Protein AF-A0A3M4SSX6-F1 (afdb_monomer)

Sequence (163 aa):
MTQTLSSLAITPTPLKPADTWPAASAALKRLDELRTLLAIELKAQPGPGEALLTALGGADVSERELEIFSLLQQTDDYWTDPGKNAESRRDRLVPALQRALRDEASVRIHERDLESGYLSACRTRPIKARRSLTPRCMCNCTMTNTLKWQARWRYPRNRDARC

Mean predicted aligned error: 15.29 Å

Solvent-accessible surface area (backbone atoms only — not comparable to full-atom values): 10250 Å² total; per-residue (Å²): 137,86,83,78,81,78,79,79,79,77,73,77,73,68,97,62,60,72,88,39,45,69,60,22,54,54,23,51,51,54,46,51,54,48,52,54,51,51,54,53,54,63,71,68,50,80,69,88,48,71,69,37,59,50,27,69,76,48,89,50,61,66,60,30,52,50,37,51,50,51,51,53,50,49,45,51,47,62,39,58,44,28,74,95,77,77,48,19,52,47,68,57,45,54,59,51,55,53,47,40,58,43,28,51,50,42,36,32,34,52,71,66,75,39,65,76,74,54,62,69,75,54,59,80,72,81,80,71,81,84,74,82,83,78,98,82,83,90,79,90,89,80,66,80,68,55,55,66,55,52,64,62,70,78,53,79,80,77,88,78,77,90,131

Secondary structure (DSSP, 8-state):
----------PPPPSS-GGGHHHHHHHHHHHHHHHHHHHHHHHTSPPPPHHHHHHHHSS-HHHHHHHHHHHHHHHHHHHH--GGGTS-HHHHHHHHHHHHHHHHHHHHHHTTSS-GGGGGTT------------SS---SSSSHHHHHHHHHHS---------

Radius of gyration: 25.05 Å; Cα contacts (8 Å, |Δi|>4): 76; chains: 1; bounding box: 48×56×87 Å

Nearest PDB structures (foldseek):
  8qhz-assembly1_D  TM=3.636E-01  e=8.258E+00  Synechocystis sp. PCC 6803
  8qbs-assembly1_A  TM=3.329E-01  e=8.743E+00  Nostoc punctiforme

Structure (mmCIF, N/CA/C/O backbone):
data_AF-A0A3M4SSX6-F1
#
_entry.id   AF-A0A3M4SSX6-F1
#
loop_
_atom_site.group_PDB
_atom_site.id
_atom_site.type_symbol
_atom_site.label_atom_id
_atom_site.label_alt_id
_atom_site.label_comp_id
_atom_site.label_asym_id
_atom_site.label_entity_id
_atom_site.label_seq_id
_atom_site.pdbx_PDB_ins_code
_atom_site.Cartn_x
_atom_site.Cartn_y
_atom_site.Cartn_z
_atom_site.occupancy
_atom_site.B_iso_or_equiv
_atom_site.auth_seq_id
_atom_site.auth_comp_id
_atom_site.auth_asym_id
_atom_site.auth_atom_id
_atom_site.pdbx_PDB_model_num
ATOM 1 N N . MET A 1 1 ? 22.065 -29.741 -61.151 1.00 35.03 1 MET A N 1
ATOM 2 C CA . MET A 1 1 ? 21.851 -28.443 -60.477 1.00 35.03 1 MET A CA 1
ATOM 3 C C . MET A 1 1 ? 21.842 -28.699 -58.980 1.00 35.03 1 MET A C 1
ATOM 5 O O . MET A 1 1 ? 20.902 -29.301 -58.482 1.00 35.03 1 MET A O 1
ATOM 9 N N . THR A 1 2 ? 22.930 -28.369 -58.294 1.00 34.12 2 THR A N 1
ATOM 10 C CA . THR A 1 2 ? 23.140 -28.632 -56.863 1.00 34.12 2 THR A CA 1
ATOM 11 C C . THR A 1 2 ? 22.666 -27.417 -56.068 1.00 34.12 2 THR A C 1
ATOM 13 O O . THR A 1 2 ? 23.244 -26.342 -56.197 1.00 34.12 2 THR A O 1
ATOM 16 N N . GLN A 1 3 ? 21.588 -27.560 -55.292 1.00 40.88 3 GLN A N 1
ATOM 17 C CA . GLN A 1 3 ? 21.148 -26.525 -54.354 1.00 40.88 3 GLN A CA 1
ATOM 18 C C . GLN A 1 3 ? 21.918 -26.683 -53.044 1.00 40.88 3 GLN A C 1
ATOM 20 O O . GLN A 1 3 ? 21.715 -27.640 -52.298 1.00 40.88 3 GLN A O 1
ATOM 25 N N . THR A 1 4 ? 22.812 -25.739 -52.778 1.00 40.41 4 THR A N 1
ATOM 26 C CA . THR A 1 4 ? 23.502 -25.604 -51.497 1.00 40.41 4 THR A CA 1
ATOM 27 C C . THR A 1 4 ? 22.561 -24.877 -50.540 1.00 40.41 4 THR A C 1
ATOM 29 O O . THR A 1 4 ? 22.339 -23.676 -50.673 1.00 40.41 4 THR A O 1
ATOM 32 N N . LEU A 1 5 ? 21.963 -25.604 -49.596 1.00 47.53 5 LEU A N 1
ATOM 33 C CA . LEU A 1 5 ? 21.204 -24.997 -48.505 1.00 47.53 5 LEU A CA 1
ATOM 34 C C . LEU A 1 5 ? 22.203 -24.352 -47.539 1.00 47.53 5 LEU A C 1
ATOM 36 O O . LEU A 1 5 ? 22.880 -25.049 -46.784 1.00 47.53 5 LEU A O 1
ATOM 40 N N . SER A 1 6 ? 22.323 -23.024 -47.594 1.00 47.94 6 SER A N 1
ATOM 41 C CA . SER A 1 6 ? 23.082 -22.250 -46.611 1.00 47.94 6 SER A CA 1
ATOM 42 C C . SER A 1 6 ? 22.542 -22.542 -45.213 1.00 47.94 6 SER A C 1
ATOM 44 O O . SER A 1 6 ? 21.372 -22.292 -44.919 1.00 47.94 6 SER A O 1
ATOM 46 N N . SER A 1 7 ? 23.401 -23.086 -44.355 1.00 50.81 7 SER A N 1
ATOM 47 C CA . SER A 1 7 ? 23.117 -23.296 -42.944 1.00 50.81 7 SER A CA 1
ATOM 48 C C . SER A 1 7 ? 22.829 -21.948 -42.281 1.00 50.81 7 SER A C 1
ATOM 50 O O . SER A 1 7 ? 23.690 -21.075 -42.187 1.00 50.81 7 SER A O 1
ATOM 52 N N . LEU A 1 8 ? 21.590 -21.762 -41.825 1.00 51.75 8 LEU A N 1
ATOM 53 C CA . LEU A 1 8 ? 21.228 -20.669 -40.929 1.00 51.75 8 LEU A CA 1
ATOM 54 C C . LEU A 1 8 ? 22.037 -20.834 -39.640 1.00 51.75 8 LEU A C 1
ATOM 56 O O . LEU A 1 8 ? 21.746 -21.701 -38.818 1.00 51.75 8 LEU A O 1
ATOM 60 N N . ALA A 1 9 ? 23.078 -20.019 -39.482 1.00 55.25 9 ALA A N 1
ATOM 61 C CA . ALA A 1 9 ? 23.797 -19.886 -38.228 1.00 55.25 9 ALA A CA 1
ATOM 62 C C . ALA A 1 9 ? 22.819 -19.343 -37.178 1.00 55.25 9 ALA A C 1
ATOM 64 O O . ALA A 1 9 ? 22.462 -18.165 -37.182 1.00 55.25 9 ALA A O 1
ATOM 65 N N . ILE A 1 10 ? 22.336 -20.225 -36.304 1.00 55.00 10 ILE A N 1
ATOM 66 C CA . ILE A 1 10 ? 21.503 -19.849 -35.166 1.00 55.00 10 ILE A CA 1
ATOM 67 C C . ILE A 1 10 ? 22.443 -19.194 -34.155 1.00 55.00 10 ILE A C 1
ATOM 69 O O . ILE A 1 10 ? 23.091 -19.878 -33.366 1.00 55.00 10 ILE A O 1
ATOM 73 N N . THR A 1 11 ? 22.580 -17.870 -34.205 1.00 52.91 11 THR A N 1
ATOM 74 C CA . THR A 1 11 ? 23.324 -17.136 -33.179 1.00 52.91 11 THR A CA 1
ATOM 75 C C . THR A 1 11 ? 22.611 -17.366 -31.843 1.00 52.91 11 THR A C 1
ATOM 77 O O . THR A 1 11 ? 21.434 -17.002 -31.732 1.00 52.91 11 THR A O 1
ATOM 80 N N . PRO A 1 12 ? 23.251 -17.986 -30.831 1.00 60.59 12 PRO A N 1
ATOM 81 C CA . PRO A 1 12 ? 22.600 -18.230 -29.554 1.00 60.59 12 PRO A CA 1
ATOM 82 C C . PRO A 1 12 ? 22.208 -16.882 -28.962 1.00 60.59 12 PRO A C 1
ATOM 84 O O . PRO A 1 12 ? 23.049 -16.009 -28.742 1.00 60.59 12 PRO A O 1
ATOM 87 N N . THR A 1 13 ? 20.908 -16.685 -28.751 1.00 60.28 13 THR A N 1
ATOM 88 C CA . THR A 1 13 ? 20.396 -15.458 -28.151 1.00 60.28 13 THR A CA 1
ATOM 89 C C . THR A 1 13 ? 21.067 -15.296 -26.784 1.00 60.28 13 THR A C 1
ATOM 91 O O . THR A 1 13 ? 20.977 -16.225 -25.977 1.00 60.28 13 THR A O 1
ATOM 94 N N . PRO A 1 14 ? 21.731 -14.162 -26.489 1.00 55.75 14 PRO A N 1
ATOM 95 C CA . PRO A 1 14 ? 22.435 -13.982 -25.225 1.00 55.75 14 PRO A CA 1
ATOM 96 C C . PRO A 1 14 ? 21.511 -14.301 -24.050 1.00 55.75 14 PRO A C 1
ATOM 98 O O . PRO A 1 14 ? 20.370 -13.835 -24.021 1.00 55.75 14 PRO A O 1
ATOM 101 N N . LEU A 1 15 ? 21.984 -15.094 -23.085 1.00 57.72 15 LEU A N 1
ATOM 102 C CA . LEU A 1 15 ? 21.202 -15.513 -21.910 1.00 57.72 15 LEU A CA 1
ATOM 103 C C . LEU A 1 15 ? 20.704 -14.326 -21.067 1.00 57.72 15 LEU A C 1
ATOM 105 O O . LEU A 1 15 ? 19.707 -14.449 -20.362 1.00 57.72 15 LEU A O 1
ATOM 109 N N . LYS A 1 16 ? 21.358 -13.163 -21.178 1.00 56.81 16 LYS A N 1
ATOM 110 C CA . LYS A 1 16 ? 20.955 -11.905 -20.547 1.00 56.81 16 LYS A CA 1
ATOM 111 C C . LYS A 1 16 ? 20.920 -10.790 -21.597 1.00 56.81 16 LYS A C 1
ATOM 113 O O . LYS A 1 16 ? 21.958 -10.521 -22.201 1.00 56.81 16 LYS A O 1
ATOM 118 N N . PRO A 1 17 ? 19.779 -10.119 -21.826 1.00 62.62 17 PRO A N 1
ATOM 119 C CA . PRO A 1 17 ? 19.762 -8.900 -22.625 1.00 62.62 17 PRO A CA 1
ATOM 120 C C . PRO A 1 17 ? 20.482 -7.789 -21.846 1.00 62.62 17 PRO A C 1
ATOM 122 O O 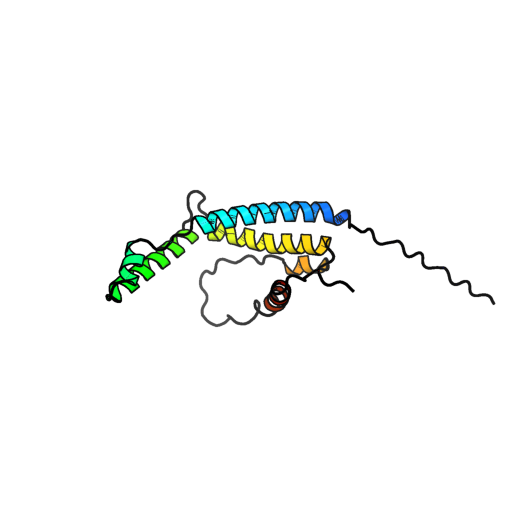. PRO A 1 17 ? 19.914 -7.208 -20.919 1.00 62.62 17 PRO A O 1
ATOM 125 N N . ALA A 1 18 ? 21.744 -7.521 -22.199 1.00 69.81 18 ALA A N 1
ATOM 126 C CA . ALA A 1 18 ? 22.561 -6.473 -21.578 1.00 69.81 18 ALA A CA 1
ATOM 127 C C . ALA A 1 18 ? 21.870 -5.098 -21.647 1.00 69.81 18 ALA A C 1
ATOM 129 O O . ALA A 1 18 ? 21.929 -4.322 -20.696 1.00 69.81 18 ALA A O 1
ATOM 130 N N . ASP A 1 19 ? 21.114 -4.861 -22.719 1.00 79.44 19 ASP A N 1
ATOM 131 C CA . ASP A 1 19 ? 20.484 -3.574 -23.022 1.00 79.44 19 ASP A CA 1
ATOM 132 C C . ASP A 1 19 ? 19.334 -3.207 -22.069 1.00 79.44 19 ASP A C 1
ATOM 134 O O . ASP A 1 19 ? 19.031 -2.034 -21.874 1.00 79.44 19 ASP A O 1
ATOM 138 N N . THR A 1 20 ? 18.691 -4.196 -21.436 1.00 86.12 20 THR A N 1
ATOM 139 C CA . THR A 1 20 ? 17.563 -3.963 -20.506 1.00 86.12 20 THR A CA 1
ATOM 140 C C . THR A 1 20 ? 17.974 -4.046 -19.034 1.00 86.12 20 THR A C 1
ATOM 142 O O . THR A 1 20 ? 17.201 -3.666 -18.153 1.00 86.12 20 THR A O 1
ATOM 145 N N . TRP A 1 21 ? 19.203 -4.494 -18.750 1.00 87.69 21 TRP A N 1
ATOM 146 C CA . TRP A 1 21 ? 19.711 -4.683 -17.390 1.00 87.69 21 TRP A CA 1
ATOM 147 C C . TRP A 1 21 ? 19.762 -3.391 -16.548 1.00 87.69 21 TRP A C 1
ATOM 149 O O . TRP A 1 21 ? 19.306 -3.425 -15.400 1.00 87.69 21 TRP A O 1
ATOM 159 N N . PRO A 1 22 ? 20.241 -2.235 -17.058 1.00 91.12 22 PRO A N 1
ATOM 160 C CA . PRO A 1 22 ? 20.255 -0.998 -16.271 1.00 91.12 22 PRO A CA 1
ATOM 161 C C . PRO A 1 22 ? 18.851 -0.536 -15.856 1.00 91.12 22 PRO A C 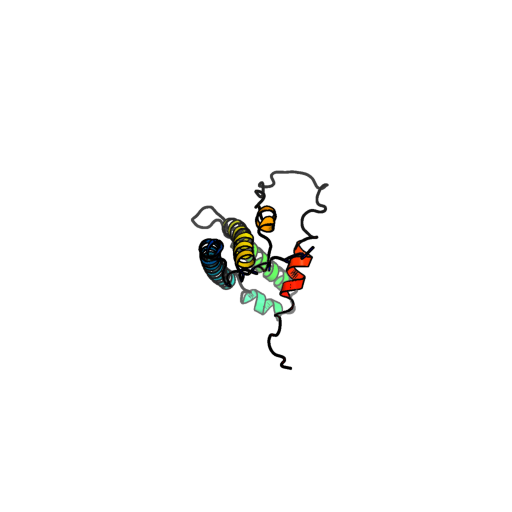1
ATOM 163 O O . PRO A 1 22 ? 18.636 -0.122 -14.718 1.00 91.12 22 PRO A O 1
ATOM 166 N N . ALA A 1 23 ? 17.870 -0.656 -16.754 1.00 89.19 23 ALA A N 1
ATOM 167 C CA . ALA A 1 23 ? 16.489 -0.280 -16.466 1.00 89.19 23 ALA A CA 1
ATOM 168 C C . ALA A 1 23 ? 15.843 -1.224 -15.439 1.00 89.19 23 ALA A C 1
ATOM 170 O O . ALA A 1 23 ? 15.199 -0.758 -14.497 1.00 89.19 23 ALA A O 1
ATOM 171 N N . ALA A 1 24 ? 16.054 -2.535 -15.584 1.00 92.25 24 ALA A N 1
ATOM 172 C CA . ALA A 1 24 ? 15.512 -3.544 -14.678 1.00 92.25 24 ALA A CA 1
ATOM 173 C C . ALA A 1 24 ? 16.135 -3.481 -13.276 1.00 92.25 24 ALA A C 1
ATOM 175 O O . ALA A 1 24 ? 15.416 -3.538 -12.283 1.00 92.25 24 ALA A O 1
ATOM 176 N N . SER A 1 25 ? 17.453 -3.293 -13.171 1.00 93.38 25 SER A N 1
ATOM 177 C CA . SER A 1 25 ? 18.126 -3.135 -11.873 1.00 93.38 25 SER A CA 1
ATOM 178 C C . SER A 1 25 ? 17.655 -1.880 -11.129 1.00 93.38 25 SER A C 1
ATOM 180 O O . SER A 1 25 ? 17.357 -1.941 -9.935 1.00 93.38 25 SER A O 1
ATOM 182 N N . ALA A 1 26 ? 17.497 -0.755 -11.833 1.00 95.25 26 ALA A N 1
ATOM 183 C CA . ALA A 1 26 ? 16.944 0.462 -11.247 1.00 95.25 26 ALA A CA 1
ATOM 184 C C . ALA A 1 26 ? 15.471 0.294 -10.823 1.00 95.25 26 ALA A C 1
ATOM 186 O O . ALA A 1 26 ? 15.065 0.844 -9.800 1.00 95.25 26 ALA A O 1
ATOM 187 N N . ALA A 1 27 ? 14.677 -0.458 -11.592 1.00 94.94 27 ALA A N 1
ATOM 188 C CA . ALA A 1 27 ? 13.297 -0.797 -11.248 1.00 94.94 27 ALA A CA 1
ATOM 189 C C . ALA A 1 27 ? 13.218 -1.669 -9.985 1.00 94.94 27 ALA A C 1
ATOM 191 O O . ALA A 1 27 ? 12.472 -1.332 -9.071 1.00 94.94 27 ALA A O 1
ATOM 192 N N . LEU A 1 28 ? 14.040 -2.718 -9.880 1.00 96.25 28 LEU A N 1
ATOM 193 C CA . LEU A 1 28 ? 14.116 -3.563 -8.682 1.00 96.25 28 LEU A CA 1
ATOM 194 C C . LEU A 1 28 ? 14.456 -2.758 -7.427 1.00 96.25 28 LEU A C 1
ATOM 196 O O . LEU A 1 28 ? 13.815 -2.940 -6.395 1.00 96.25 28 LEU A O 1
ATOM 200 N N . LYS A 1 29 ? 15.413 -1.828 -7.523 1.00 97.25 29 LYS A N 1
ATOM 201 C CA . LYS A 1 29 ? 15.760 -0.948 -6.402 1.00 97.25 29 LYS A CA 1
ATOM 202 C C . LYS A 1 29 ? 14.558 -0.114 -5.940 1.00 97.25 29 LYS A C 1
ATOM 204 O O . LYS A 1 29 ? 14.255 -0.094 -4.753 1.00 97.25 29 LYS A O 1
ATOM 209 N N . ARG A 1 30 ? 13.837 0.523 -6.870 1.00 97.00 30 ARG A N 1
ATOM 210 C CA . ARG A 1 30 ? 12.634 1.314 -6.540 1.00 97.00 30 ARG A CA 1
ATOM 211 C C . ARG A 1 30 ? 11.506 0.463 -5.957 1.00 97.00 30 ARG A C 1
ATOM 213 O O . ARG A 1 30 ? 10.782 0.928 -5.080 1.00 97.00 30 ARG A O 1
ATOM 220 N N . LEU A 1 31 ? 11.347 -0.774 -6.431 1.00 97.56 31 LEU A N 1
ATOM 221 C CA . LEU A 1 31 ? 10.372 -1.718 -5.882 1.00 97.56 31 LEU A CA 1
ATOM 222 C C . LEU A 1 31 ? 10.717 -2.113 -4.441 1.00 97.56 31 LEU A C 1
ATOM 224 O O . LEU A 1 31 ? 9.821 -2.175 -3.603 1.00 97.56 31 LEU A O 1
ATOM 228 N N . ASP A 1 32 ? 11.996 -2.335 -4.135 1.00 97.75 32 ASP A N 1
ATOM 229 C CA . ASP A 1 32 ? 12.457 -2.644 -2.776 1.00 97.75 32 ASP A CA 1
ATOM 230 C C . ASP A 1 32 ? 12.275 -1.456 -1.813 1.00 97.75 32 ASP A C 1
ATOM 232 O O . ASP A 1 32 ? 11.772 -1.623 -0.696 1.00 97.75 32 ASP A O 1
ATOM 236 N N . GLU A 1 33 ? 12.585 -0.242 -2.276 1.00 96.81 33 GLU A N 1
ATOM 237 C CA . GLU A 1 33 ? 12.325 1.006 -1.548 1.00 96.81 33 GLU A CA 1
ATOM 238 C C . GLU A 1 33 ? 10.827 1.161 -1.237 1.00 96.81 33 GLU A C 1
ATOM 240 O O . GLU A 1 33 ? 10.447 1.407 -0.089 1.00 96.81 33 GLU A O 1
ATOM 245 N N . LEU A 1 34 ? 9.956 0.941 -2.231 1.00 96.44 34 LEU A N 1
ATOM 246 C CA . LEU A 1 34 ? 8.509 1.007 -2.037 1.00 96.44 34 LEU A CA 1
ATOM 247 C C . LEU A 1 34 ? 7.996 -0.093 -1.103 1.00 96.44 34 LEU A C 1
ATOM 249 O O . LEU A 1 34 ? 7.149 0.183 -0.258 1.00 96.44 34 LEU A O 1
ATOM 253 N N . ARG A 1 35 ? 8.502 -1.327 -1.219 1.00 96.44 35 ARG A N 1
ATOM 254 C CA . ARG A 1 35 ? 8.149 -2.428 -0.308 1.00 96.44 35 ARG A CA 1
ATOM 255 C C . ARG A 1 35 ? 8.459 -2.047 1.136 1.00 96.44 35 ARG A C 1
ATOM 257 O O . ARG A 1 35 ? 7.631 -2.260 2.016 1.00 96.44 35 ARG A O 1
ATOM 264 N N . THR A 1 36 ? 9.642 -1.487 1.369 1.00 96.75 36 THR A N 1
ATOM 265 C CA . THR A 1 36 ? 10.084 -1.057 2.700 1.00 96.75 36 THR A CA 1
ATOM 266 C C . THR A 1 36 ? 9.182 0.046 3.245 1.00 96.75 36 THR A C 1
ATOM 268 O O . THR A 1 36 ? 8.724 -0.044 4.382 1.00 96.75 36 THR A O 1
ATOM 271 N N . LEU A 1 37 ? 8.853 1.039 2.418 1.00 94.25 37 LEU A N 1
ATOM 272 C CA . LEU A 1 37 ? 7.930 2.107 2.792 1.00 94.25 37 LEU A CA 1
ATOM 273 C C . LEU A 1 37 ? 6.531 1.564 3.122 1.00 94.25 37 LEU A C 1
ATOM 275 O O . LEU A 1 37 ? 5.984 1.896 4.167 1.00 94.25 37 LEU A O 1
ATOM 279 N N . LEU A 1 38 ? 5.973 0.678 2.292 1.00 94.62 38 LEU A N 1
ATOM 280 C CA . LEU A 1 38 ? 4.665 0.062 2.543 1.00 94.62 38 LEU A CA 1
ATOM 281 C C . LEU A 1 38 ? 4.650 -0.763 3.832 1.00 94.62 38 LEU A C 1
ATOM 283 O O . LEU A 1 38 ? 3.666 -0.725 4.561 1.00 94.62 38 LEU A O 1
ATOM 287 N N . ALA A 1 39 ? 5.728 -1.488 4.134 1.00 95.75 39 ALA A N 1
ATOM 288 C CA . ALA A 1 39 ? 5.836 -2.250 5.375 1.00 95.75 39 ALA A CA 1
ATOM 289 C C . ALA A 1 39 ? 5.823 -1.338 6.614 1.00 95.75 39 ALA A C 1
ATOM 291 O O . ALA A 1 39 ? 5.185 -1.669 7.613 1.00 95.75 39 ALA A O 1
ATOM 292 N N . ILE A 1 40 ? 6.494 -0.183 6.542 1.00 94.25 40 ILE A N 1
ATOM 293 C CA . ILE A 1 40 ? 6.472 0.828 7.608 1.00 94.25 40 ILE A CA 1
ATOM 294 C C . ILE A 1 40 ? 5.056 1.387 7.782 1.00 94.25 40 ILE A C 1
ATOM 296 O O . ILE A 1 40 ? 4.551 1.410 8.901 1.00 94.25 40 ILE A O 1
ATOM 300 N N . GLU A 1 41 ? 4.405 1.784 6.686 1.00 93.56 41 GLU A N 1
ATOM 301 C CA . GLU A 1 41 ? 3.046 2.342 6.715 1.00 93.56 41 GLU A CA 1
ATOM 302 C C . GLU A 1 41 ? 2.016 1.331 7.241 1.00 93.56 41 GLU A C 1
ATOM 304 O O . GLU A 1 41 ? 1.169 1.684 8.054 1.00 93.56 41 GLU A O 1
ATOM 309 N N . LEU A 1 42 ? 2.116 0.056 6.847 1.00 92.56 42 LEU A N 1
ATOM 310 C CA . LEU A 1 42 ? 1.252 -1.014 7.360 1.00 92.56 42 LEU A CA 1
ATOM 311 C C . LEU A 1 42 ? 1.438 -1.234 8.863 1.00 92.56 42 LEU A C 1
ATOM 313 O O . LEU A 1 42 ? 0.465 -1.438 9.580 1.00 92.56 42 LEU A O 1
ATOM 317 N N . LYS A 1 43 ? 2.680 -1.173 9.355 1.00 93.75 43 LYS A N 1
ATOM 318 C CA . LYS A 1 43 ? 2.971 -1.318 10.787 1.00 93.75 43 LYS A CA 1
ATOM 319 C C . LYS A 1 43 ? 2.450 -0.137 11.612 1.00 93.75 43 LYS A C 1
ATOM 321 O O . LYS A 1 43 ? 2.170 -0.308 12.793 1.00 93.75 43 LYS A O 1
ATOM 326 N N . ALA A 1 44 ? 2.360 1.046 11.011 1.00 92.94 44 ALA A N 1
ATOM 327 C CA . ALA A 1 44 ? 1.922 2.270 11.670 1.00 92.94 44 ALA A CA 1
ATOM 328 C C . ALA A 1 44 ? 0.402 2.507 11.592 1.00 92.94 44 ALA A C 1
ATOM 330 O O . ALA A 1 44 ? -0.071 3.504 12.137 1.00 92.94 44 ALA A O 1
ATOM 331 N N . GLN A 1 45 ? -0.359 1.618 10.940 1.00 91.56 45 GLN A N 1
ATOM 332 C CA . GLN A 1 45 ? -1.813 1.741 10.883 1.00 91.56 45 GLN A CA 1
ATOM 333 C C . GLN A 1 45 ? -2.443 1.710 12.283 1.00 91.56 45 GLN A C 1
ATOM 335 O O . GLN A 1 45 ? -1.968 0.975 13.156 1.00 91.56 45 GLN A O 1
ATOM 340 N N . PRO A 1 46 ? -3.538 2.460 12.494 1.00 93.50 46 PRO A N 1
ATOM 341 C CA . PRO A 1 46 ? -4.309 2.360 13.723 1.00 93.50 46 PRO A CA 1
ATOM 342 C C . PRO A 1 46 ? -4.847 0.933 13.887 1.00 93.50 46 PRO A C 1
ATOM 344 O O . PRO A 1 46 ? -5.415 0.350 12.962 1.00 93.50 46 PRO A O 1
ATOM 347 N N . GLY A 1 47 ? -4.625 0.366 15.070 1.00 90.69 47 GLY A N 1
ATOM 348 C CA . GLY A 1 47 ? -5.156 -0.930 15.476 1.00 90.69 47 GLY A CA 1
ATOM 349 C C . GLY A 1 47 ? -6.357 -0.777 16.412 1.00 90.69 47 GLY A C 1
ATOM 350 O O . GLY A 1 47 ? -6.632 0.328 16.883 1.00 90.69 47 GLY A O 1
ATOM 351 N N . PRO A 1 48 ? -7.067 -1.877 16.713 1.00 90.81 48 PRO A N 1
ATOM 352 C CA . PRO A 1 48 ? -8.141 -1.852 17.697 1.00 90.81 48 PRO A CA 1
ATOM 353 C C . PRO A 1 48 ? -7.586 -1.438 19.065 1.00 90.81 48 PRO A C 1
ATOM 355 O O . PRO A 1 48 ? -6.654 -2.059 19.576 1.00 90.81 48 PRO A O 1
ATOM 358 N N . GLY A 1 49 ? -8.150 -0.379 19.645 1.00 89.88 49 GLY A N 1
ATOM 359 C CA . GLY A 1 49 ? -7.828 0.039 21.008 1.00 89.88 49 GLY A CA 1
ATOM 360 C C . GLY A 1 49 ? -8.468 -0.874 22.056 1.00 89.88 49 GLY A C 1
ATOM 361 O O . GLY A 1 49 ? -9.399 -1.624 21.763 1.00 89.88 49 GLY A O 1
ATOM 362 N N . GLU A 1 50 ? -8.010 -0.764 23.304 1.00 92.62 50 GLU A N 1
ATOM 363 C CA . GLU A 1 50 ? -8.528 -1.552 24.436 1.00 92.62 50 GLU A CA 1
ATOM 364 C C . GLU A 1 50 ? -10.042 -1.395 24.645 1.00 92.62 50 GLU A C 1
ATOM 366 O O . GLU A 1 50 ? -10.717 -2.350 25.028 1.00 92.62 50 GLU A O 1
ATOM 371 N N . ALA A 1 51 ? -10.596 -0.215 24.344 1.00 90.62 51 ALA A N 1
ATOM 372 C CA . ALA A 1 51 ? -12.034 0.041 24.423 1.00 90.62 51 ALA A CA 1
ATOM 373 C C . ALA A 1 51 ? -12.819 -0.868 23.463 1.00 90.62 51 ALA A C 1
ATOM 375 O O . ALA A 1 51 ? -13.732 -1.576 23.883 1.00 90.62 51 ALA A O 1
ATOM 376 N N . LEU A 1 52 ? -12.385 -0.955 22.200 1.00 92.94 52 LEU A N 1
ATOM 377 C CA . LEU A 1 52 ? -12.970 -1.866 21.217 1.00 92.94 52 LEU A CA 1
ATOM 378 C C . LEU A 1 52 ? -12.790 -3.334 21.622 1.00 92.94 52 LEU A C 1
ATOM 380 O O . LEU A 1 52 ? -13.733 -4.116 21.523 1.00 92.94 52 LEU A O 1
ATOM 384 N N . LEU A 1 53 ? -11.601 -3.722 22.095 1.00 94.06 53 LEU A N 1
ATOM 385 C CA . LEU A 1 53 ? -11.350 -5.097 22.547 1.00 94.06 53 LEU A CA 1
ATOM 386 C C . LEU A 1 53 ? -12.273 -5.488 23.713 1.00 94.06 53 LEU A C 1
ATOM 388 O O . LEU A 1 53 ? -12.797 -6.603 23.737 1.00 94.06 53 LEU A O 1
ATOM 392 N N . THR A 1 54 ? -12.536 -4.552 24.625 1.00 93.56 54 THR A N 1
ATOM 393 C CA . THR A 1 54 ? -13.467 -4.730 25.746 1.00 93.56 54 THR A CA 1
ATOM 394 C C . THR A 1 54 ? -14.919 -4.816 25.261 1.00 93.56 54 THR A C 1
ATOM 396 O O . THR A 1 54 ? -15.630 -5.758 25.618 1.00 93.56 54 THR A O 1
ATOM 399 N N . ALA A 1 55 ? -15.350 -3.910 24.378 1.00 92.00 55 ALA A N 1
ATOM 400 C CA . ALA A 1 55 ? -16.709 -3.877 23.824 1.00 92.00 55 ALA A CA 1
ATOM 401 C C . ALA A 1 55 ? -17.051 -5.112 22.963 1.00 92.00 55 ALA A C 1
ATOM 403 O O . ALA A 1 55 ? -18.208 -5.537 22.868 1.00 92.00 55 ALA A O 1
ATOM 404 N N . LEU A 1 56 ? -16.048 -5.749 22.349 1.00 92.06 56 LEU A N 1
ATOM 405 C CA . LEU A 1 56 ? -16.222 -7.024 21.646 1.00 92.06 56 LEU A CA 1
ATOM 406 C C . LEU A 1 56 ? -16.550 -8.184 22.599 1.00 92.06 56 LEU A C 1
ATOM 408 O O . LEU A 1 56 ? -17.298 -9.082 22.213 1.00 92.06 56 LEU A O 1
ATOM 412 N N . GLY A 1 57 ? -16.028 -8.158 23.830 1.00 89.88 57 GLY A N 1
ATOM 413 C CA . GLY A 1 57 ? -16.340 -9.136 24.878 1.00 89.88 57 GLY A CA 1
ATOM 414 C C . GLY A 1 57 ? -17.629 -8.838 25.655 1.00 89.88 57 GLY A C 1
ATOM 415 O O . GLY A 1 57 ? -18.158 -9.726 26.323 1.00 89.88 57 GLY A O 1
ATOM 416 N N . GLY A 1 58 ? -18.138 -7.606 25.569 1.00 89.31 58 GLY A N 1
ATOM 417 C CA . GLY A 1 58 ? -19.367 -7.159 26.224 1.00 89.31 58 GLY A CA 1
ATOM 418 C C . GLY A 1 58 ? -20.654 -7.521 25.472 1.00 89.31 58 GLY A C 1
ATOM 419 O O . GLY A 1 58 ? -20.637 -7.928 24.308 1.00 89.31 58 GLY A O 1
ATOM 420 N N . ALA A 1 59 ? -21.793 -7.350 26.151 1.00 87.25 59 ALA A N 1
ATOM 421 C CA . ALA A 1 59 ? -23.130 -7.559 25.583 1.00 87.25 59 ALA A CA 1
ATOM 422 C C . ALA A 1 59 ? -23.735 -6.292 24.943 1.00 87.25 59 ALA A C 1
ATOM 424 O O . ALA A 1 59 ? -24.745 -6.397 24.246 1.00 87.25 59 ALA A O 1
ATOM 425 N N . ASP A 1 60 ? -23.145 -5.113 25.173 1.00 92.31 60 ASP A N 1
ATOM 426 C CA . ASP A 1 60 ? -23.646 -3.854 24.620 1.00 92.31 60 ASP A CA 1
ATOM 427 C C . ASP A 1 60 ? -23.238 -3.701 23.147 1.00 92.31 60 ASP A C 1
ATOM 429 O O . ASP A 1 60 ? -22.071 -3.521 22.795 1.00 92.31 60 ASP A O 1
ATOM 433 N N . VAL A 1 61 ? -24.236 -3.794 22.270 1.00 92.81 61 VAL A N 1
ATOM 434 C CA . VAL A 1 61 ? -24.064 -3.646 20.821 1.00 92.81 61 VAL A CA 1
ATOM 435 C C . VAL A 1 61 ? -23.765 -2.195 20.444 1.00 92.81 61 VAL A C 1
ATOM 437 O O . VAL A 1 61 ? -22.984 -1.964 19.526 1.00 92.81 61 VAL A O 1
ATOM 440 N N . SER A 1 62 ? -24.329 -1.225 21.162 1.00 93.69 62 SER A N 1
ATOM 441 C CA . SER A 1 62 ? -24.195 0.198 20.831 1.00 93.69 62 SER A CA 1
ATOM 442 C C . SER A 1 62 ? -22.773 0.685 21.096 1.00 93.69 62 SER A C 1
ATOM 444 O O . SER A 1 62 ? -22.186 1.382 20.271 1.00 93.69 62 SER A O 1
ATOM 446 N N . GLU A 1 63 ? -22.194 0.272 22.227 1.00 93.06 63 GLU A N 1
ATOM 447 C CA . GLU A 1 63 ? -20.797 0.558 22.571 1.00 93.06 63 GLU A CA 1
ATOM 448 C C . GLU A 1 63 ? -19.842 -0.069 21.546 1.00 93.06 63 GLU A C 1
ATOM 450 O O . GLU A 1 63 ? -18.930 0.585 21.041 1.00 93.06 63 GLU A O 1
ATOM 455 N N . ARG A 1 64 ? -20.105 -1.317 21.142 1.00 95.06 64 ARG A N 1
ATOM 456 C CA . ARG A 1 64 ? -19.321 -1.994 20.105 1.00 95.06 64 ARG A CA 1
ATOM 457 C C . ARG A 1 64 ? -19.382 -1.275 18.758 1.00 95.06 64 ARG A C 1
ATOM 459 O O . ARG A 1 64 ? -18.350 -1.118 18.110 1.00 95.06 64 ARG A O 1
ATOM 466 N N . GLU A 1 65 ? -20.568 -0.870 18.313 1.00 96.25 65 GLU A N 1
ATOM 467 C CA . GLU A 1 65 ? -20.737 -0.146 17.049 1.00 96.25 65 GLU A CA 1
ATOM 468 C C . GLU A 1 65 ? -20.015 1.205 17.065 1.00 96.25 65 GLU A C 1
ATOM 470 O O . GLU A 1 65 ? -19.357 1.557 16.083 1.00 96.25 65 GLU A O 1
ATOM 475 N N . LEU A 1 66 ? -20.075 1.927 18.189 1.00 95.94 66 LEU A N 1
ATOM 476 C CA . LEU A 1 66 ? -19.361 3.188 18.374 1.00 95.94 66 LEU A CA 1
ATOM 477 C C . LEU A 1 66 ? -17.843 3.006 18.255 1.00 95.94 66 LEU A C 1
ATOM 479 O O . LEU A 1 66 ? -17.183 3.752 17.530 1.00 95.94 66 LEU A O 1
ATOM 483 N N . GLU A 1 67 ? -17.288 1.999 18.923 1.00 95.69 67 GLU A N 1
ATOM 484 C CA . GLU A 1 67 ? -15.849 1.731 18.892 1.00 95.69 67 GLU A CA 1
ATOM 485 C C . GLU A 1 67 ? -15.371 1.251 17.510 1.00 95.69 67 GLU A C 1
ATOM 487 O O . GLU A 1 67 ? -14.296 1.640 17.045 1.00 95.69 67 GLU A O 1
ATOM 492 N N . ILE A 1 68 ? -16.190 0.472 16.791 1.00 95.00 68 ILE A N 1
ATOM 493 C CA . ILE A 1 68 ? -15.923 0.121 15.387 1.00 95.00 68 ILE A CA 1
ATOM 494 C C . ILE A 1 68 ? -15.901 1.383 14.520 1.00 95.00 68 ILE A C 1
ATOM 496 O O . ILE A 1 68 ? -14.991 1.554 13.706 1.00 95.00 68 ILE A O 1
ATOM 500 N N . PHE A 1 69 ? -16.876 2.278 14.693 1.00 96.25 69 PHE A N 1
ATOM 501 C CA . PHE A 1 69 ? -16.931 3.535 13.953 1.00 96.25 69 PHE A CA 1
ATOM 502 C C . PHE A 1 69 ? -15.701 4.409 14.231 1.00 96.25 69 PHE A C 1
ATOM 504 O O . PHE A 1 69 ? -15.093 4.930 13.297 1.00 96.25 69 PHE A O 1
ATOM 511 N N . SER A 1 70 ? -15.287 4.505 15.496 1.00 95.62 70 SER A N 1
ATOM 512 C CA . SER A 1 70 ? -14.074 5.217 15.908 1.00 95.62 70 SER A CA 1
ATOM 513 C C . SER A 1 70 ? -12.826 4.674 15.198 1.00 95.62 70 SER A C 1
ATOM 515 O O . SER A 1 70 ? -12.062 5.447 14.619 1.00 95.62 70 SER A O 1
ATOM 517 N N . LEU A 1 71 ? -12.646 3.348 15.142 1.00 96.19 71 LEU A N 1
ATOM 518 C CA . LEU A 1 71 ? -11.517 2.726 14.437 1.00 96.19 71 LEU A CA 1
ATOM 519 C C . LEU A 1 71 ? -11.539 2.992 12.920 1.00 96.19 71 LEU A C 1
ATOM 521 O O . LEU A 1 71 ? -10.491 3.242 12.314 1.00 96.19 71 LEU A O 1
ATOM 525 N N . LEU A 1 72 ? -12.718 2.942 12.293 1.00 96.19 72 LEU A N 1
ATOM 526 C CA . LEU A 1 72 ? -12.866 3.256 10.868 1.00 96.19 72 LEU A CA 1
ATOM 527 C C . LEU A 1 72 ? -12.490 4.713 10.583 1.00 96.19 72 LEU A C 1
ATOM 529 O O . LEU A 1 72 ? -11.711 4.966 9.663 1.00 96.19 72 LEU A O 1
ATOM 533 N N . GLN A 1 73 ? -12.957 5.649 11.414 1.00 95.94 73 GLN A N 1
ATOM 534 C CA . GLN A 1 73 ? -12.603 7.062 11.295 1.00 95.94 73 GLN A CA 1
ATOM 535 C C . GLN A 1 73 ? -11.095 7.276 11.464 1.00 95.94 73 GLN A C 1
ATOM 537 O O . GLN A 1 73 ? -10.476 7.928 10.629 1.00 95.94 73 GLN A O 1
ATOM 542 N N . GLN A 1 74 ? -10.472 6.659 12.473 1.00 95.88 74 GLN A N 1
ATOM 543 C CA . GLN A 1 74 ? -9.019 6.731 12.670 1.00 95.88 74 GLN A CA 1
ATOM 544 C C . GLN A 1 74 ? -8.243 6.190 11.462 1.00 95.88 74 GLN A C 1
ATOM 546 O O . GLN A 1 74 ? -7.198 6.729 11.097 1.00 95.88 74 GLN A O 1
ATOM 551 N N . THR A 1 75 ? -8.746 5.130 10.823 1.00 95.12 75 THR A N 1
ATOM 552 C CA . THR A 1 75 ? -8.142 4.564 9.609 1.00 95.12 75 THR A CA 1
ATOM 553 C C . THR A 1 75 ? -8.232 5.535 8.434 1.00 95.12 75 THR A C 1
ATOM 555 O O . THR A 1 75 ? -7.253 5.712 7.703 1.00 95.12 75 THR A O 1
ATOM 558 N N . ASP A 1 76 ? -9.381 6.180 8.245 1.00 94.62 76 ASP A N 1
ATOM 559 C CA . ASP A 1 76 ? -9.560 7.184 7.196 1.00 94.62 76 ASP A CA 1
ATOM 560 C C . ASP A 1 76 ? -8.696 8.426 7.446 1.00 94.62 76 ASP A C 1
ATOM 562 O O . ASP A 1 76 ? -8.005 8.891 6.530 1.00 94.62 76 ASP A O 1
ATOM 566 N N . ASP A 1 77 ? -8.649 8.910 8.686 1.00 94.38 77 ASP A N 1
ATOM 567 C CA . ASP A 1 77 ? -7.801 10.027 9.105 1.00 94.38 77 ASP A CA 1
ATOM 568 C C . ASP A 1 77 ? -6.322 9.698 8.880 1.00 94.38 77 ASP A C 1
ATOM 570 O O . ASP A 1 77 ? -5.586 10.502 8.312 1.00 94.38 77 ASP A O 1
ATOM 574 N N . TYR A 1 78 ? -5.884 8.479 9.213 1.00 93.88 78 TYR A N 1
ATOM 575 C CA . TYR A 1 78 ? -4.515 8.027 8.967 1.00 93.88 78 TYR A CA 1
ATOM 576 C C . TYR A 1 78 ? -4.110 8.188 7.493 1.00 93.88 78 TYR A C 1
ATOM 578 O O . TYR A 1 78 ? -3.037 8.721 7.188 1.00 93.88 78 TYR A O 1
ATOM 586 N N . TRP A 1 79 ? -4.960 7.762 6.554 1.00 93.31 79 TRP A N 1
ATOM 587 C CA . TRP A 1 79 ? -4.638 7.812 5.125 1.00 93.31 79 TRP A CA 1
ATOM 588 C C . TRP A 1 79 ? -4.778 9.200 4.499 1.00 93.31 79 TRP A C 1
ATOM 590 O O . TRP A 1 79 ? -4.096 9.478 3.504 1.00 93.31 79 TRP A O 1
ATOM 600 N N . THR A 1 80 ? -5.663 10.036 5.042 1.00 92.88 80 THR A N 1
ATOM 601 C CA . THR A 1 80 ? -6.017 11.354 4.491 1.00 92.88 80 THR A CA 1
ATOM 602 C C . THR A 1 80 ? -5.286 12.515 5.156 1.00 92.88 80 THR A C 1
ATOM 604 O O . THR A 1 80 ? -5.200 13.580 4.547 1.00 92.88 80 THR A O 1
ATOM 607 N N . ASP A 1 81 ? -4.687 12.302 6.330 1.00 90.00 81 ASP A N 1
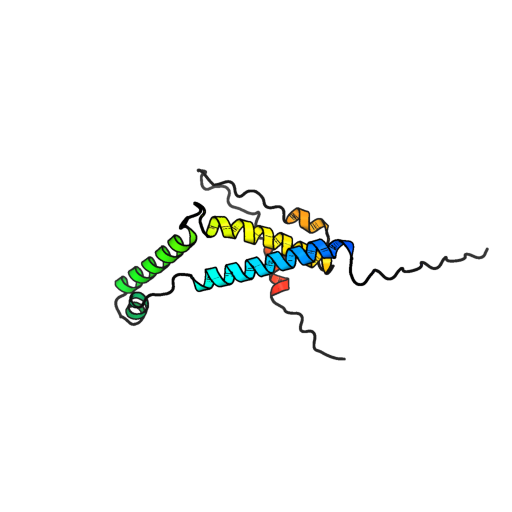ATOM 608 C CA . ASP A 1 81 ? -3.876 13.292 7.031 1.00 90.00 81 ASP A CA 1
ATOM 609 C C . ASP A 1 81 ? -2.719 13.784 6.132 1.00 90.00 81 ASP A C 1
ATOM 611 O O . ASP A 1 81 ? -1.847 12.988 5.745 1.00 90.00 81 ASP A O 1
ATOM 615 N N . PRO A 1 82 ? -2.697 15.085 5.778 1.00 77.75 82 PRO A N 1
ATOM 616 C CA . PRO A 1 82 ? -1.680 15.673 4.909 1.00 77.75 82 PRO A CA 1
ATOM 617 C C . PRO A 1 82 ? -0.296 15.781 5.571 1.00 77.75 82 PRO A C 1
ATOM 619 O O . PRO A 1 82 ? 0.697 16.072 4.893 1.00 77.75 82 PRO A O 1
ATOM 622 N N . GLY A 1 83 ? -0.200 15.553 6.885 1.00 73.19 83 GLY A N 1
ATOM 623 C CA . GLY A 1 83 ? 1.042 15.643 7.639 1.00 73.19 83 GLY A CA 1
ATOM 624 C C . GLY A 1 83 ? 1.780 16.972 7.419 1.00 73.19 83 GLY A C 1
ATOM 625 O O . GLY A 1 83 ? 1.187 18.021 7.177 1.00 73.19 83 GLY A O 1
ATOM 626 N N . LYS A 1 84 ? 3.117 16.934 7.487 1.00 71.19 84 LYS A N 1
ATOM 627 C CA . LYS A 1 84 ? 3.977 18.129 7.351 1.00 71.19 84 LYS A CA 1
ATOM 628 C C . LYS A 1 84 ? 4.225 18.575 5.906 1.00 71.19 84 LYS A C 1
ATOM 630 O O . LYS A 1 84 ? 4.654 19.703 5.693 1.00 71.19 84 LYS A O 1
ATOM 635 N N . ASN A 1 85 ? 3.973 17.706 4.930 1.00 70.69 85 ASN A N 1
ATOM 636 C CA . ASN A 1 85 ? 4.342 17.941 3.531 1.00 70.69 85 ASN A CA 1
ATOM 637 C C . ASN A 1 85 ? 3.152 18.392 2.667 1.00 70.69 85 ASN A C 1
ATOM 639 O O . ASN A 1 85 ? 3.285 18.438 1.450 1.00 70.69 85 ASN A O 1
ATOM 643 N N . ALA A 1 86 ? 2.004 18.702 3.284 1.00 79.75 86 ALA A N 1
ATOM 644 C CA . ALA A 1 86 ? 0.751 19.081 2.620 1.00 79.75 86 ALA A CA 1
ATOM 645 C C . ALA A 1 86 ? 0.171 18.028 1.646 1.00 79.75 86 ALA A C 1
ATOM 647 O O . ALA A 1 86 ? -0.803 18.306 0.950 1.00 79.75 86 ALA A O 1
ATOM 648 N N . GLU A 1 87 ? 0.726 16.814 1.626 1.00 84.31 87 GLU A N 1
ATOM 649 C CA . GLU A 1 87 ? 0.269 15.684 0.818 1.00 84.31 87 GLU A CA 1
ATOM 650 C C . GLU A 1 87 ? -0.138 14.538 1.736 1.00 84.31 87 GLU A C 1
ATOM 652 O O . GLU A 1 87 ? 0.651 14.093 2.581 1.00 84.31 87 GLU A O 1
ATOM 657 N N . SER A 1 88 ? -1.346 14.010 1.536 1.00 89.94 88 SER A N 1
ATOM 658 C CA . SER A 1 88 ? -1.789 12.852 2.306 1.00 89.94 88 SER A CA 1
ATOM 659 C C . SER A 1 88 ? -0.892 11.638 2.046 1.00 89.94 88 SER A C 1
ATOM 661 O O . SER A 1 88 ? -0.221 11.521 1.011 1.00 89.94 88 SER A O 1
ATOM 663 N N . ARG A 1 89 ? -0.863 10.685 2.985 1.00 91.56 89 ARG A N 1
ATOM 664 C CA . ARG A 1 89 ? -0.192 9.388 2.757 1.00 91.56 89 ARG A CA 1
ATOM 665 C C . ARG A 1 89 ? -0.714 8.728 1.480 1.00 91.56 89 ARG A C 1
ATOM 667 O O . ARG A 1 89 ? 0.075 8.215 0.687 1.00 91.56 89 ARG A O 1
ATOM 674 N N . ARG A 1 90 ? -2.029 8.809 1.242 1.00 91.25 90 ARG A N 1
ATOM 675 C CA . ARG A 1 90 ? -2.672 8.317 0.018 1.00 91.25 90 ARG A CA 1
ATOM 676 C C . ARG A 1 90 ? -2.134 9.007 -1.237 1.00 91.25 90 ARG A C 1
ATOM 678 O O . ARG A 1 90 ? -1.784 8.311 -2.190 1.00 91.25 90 ARG A O 1
ATOM 685 N N . ASP A 1 91 ? -2.027 10.333 -1.233 1.00 91.00 91 ASP A N 1
ATOM 686 C CA . ASP A 1 91 ? -1.551 11.100 -2.394 1.00 91.00 91 ASP A CA 1
ATOM 687 C C . ASP A 1 91 ? -0.097 10.783 -2.747 1.00 91.00 91 ASP A C 1
ATOM 689 O O . ASP A 1 91 ? 0.261 10.784 -3.922 1.00 91.00 91 ASP A O 1
ATOM 693 N N . ARG A 1 92 ? 0.722 10.422 -1.752 1.00 89.38 92 ARG A N 1
ATOM 694 C CA . ARG A 1 92 ? 2.106 9.970 -1.960 1.00 89.38 92 ARG A CA 1
ATOM 695 C C . ARG A 1 92 ? 2.190 8.524 -2.452 1.00 89.38 92 ARG A C 1
ATOM 697 O O . ARG A 1 92 ? 2.971 8.212 -3.353 1.00 89.38 92 ARG A O 1
ATOM 704 N N . LEU A 1 93 ? 1.380 7.629 -1.888 1.00 91.50 93 LEU A N 1
ATOM 705 C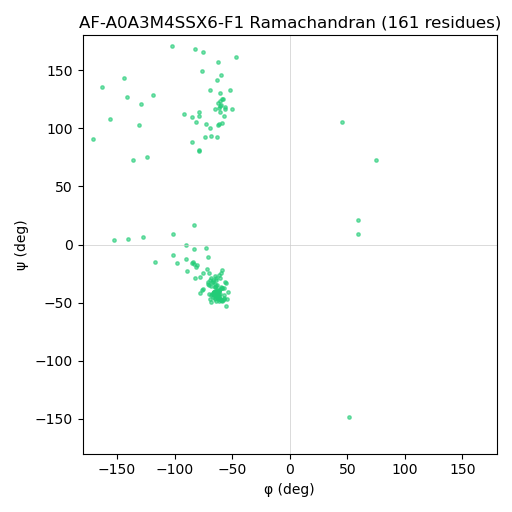 CA . LEU A 1 93 ? 1.437 6.193 -2.178 1.00 91.50 93 LEU A CA 1
ATOM 706 C C . LEU A 1 93 ? 0.824 5.811 -3.524 1.00 91.50 93 LEU A C 1
ATOM 708 O O . LEU A 1 93 ? 1.371 4.960 -4.222 1.00 91.50 93 LEU A O 1
ATOM 712 N N . VAL A 1 94 ? -0.292 6.426 -3.917 1.00 91.75 94 VAL A N 1
ATOM 713 C CA . VAL A 1 94 ? -0.966 6.121 -5.190 1.00 91.75 94 VAL A CA 1
ATOM 714 C C . VAL A 1 94 ? -0.033 6.269 -6.404 1.00 91.75 94 VAL A C 1
ATOM 716 O O . VAL A 1 94 ? 0.085 5.305 -7.169 1.00 91.75 94 VAL A O 1
ATOM 719 N N . PRO A 1 95 ? 0.671 7.398 -6.618 1.00 91.12 95 PRO A N 1
ATOM 720 C CA . PRO A 1 95 ? 1.596 7.526 -7.741 1.00 91.12 95 PRO A CA 1
ATOM 721 C C . PRO A 1 95 ? 2.808 6.593 -7.614 1.00 91.12 95 PRO A C 1
ATOM 723 O O . PRO A 1 95 ? 3.323 6.128 -8.635 1.00 91.12 95 PRO A O 1
ATOM 726 N N . ALA A 1 96 ? 3.250 6.268 -6.394 1.00 91.62 96 ALA A N 1
ATOM 727 C CA . ALA A 1 96 ? 4.330 5.309 -6.169 1.00 91.62 96 ALA A CA 1
ATOM 728 C C . ALA A 1 96 ? 3.921 3.881 -6.576 1.00 91.62 96 ALA A C 1
ATOM 730 O O . ALA A 1 96 ? 4.644 3.224 -7.322 1.00 91.62 96 ALA A O 1
ATOM 731 N N . LEU A 1 97 ? 2.720 3.433 -6.198 1.00 92.75 97 LEU A N 1
ATOM 732 C CA . LEU A 1 97 ? 2.148 2.147 -6.615 1.00 92.75 97 LEU A CA 1
ATOM 733 C C . LEU A 1 97 ? 1.932 2.081 -8.131 1.00 92.75 97 LEU A C 1
ATOM 735 O O . LEU A 1 97 ? 2.212 1.072 -8.773 1.00 92.75 97 LEU A O 1
ATOM 739 N N . GLN A 1 98 ? 1.487 3.176 -8.743 1.00 91.12 98 GLN A N 1
ATOM 740 C CA . GLN A 1 98 ? 1.367 3.249 -10.197 1.00 91.12 98 GLN A CA 1
ATOM 741 C C . GLN A 1 98 ? 2.724 3.163 -10.911 1.00 91.12 98 GLN A C 1
ATOM 743 O O . GLN A 1 98 ? 2.825 2.581 -11.993 1.00 91.12 98 GLN A O 1
ATOM 748 N N . ARG A 1 99 ? 3.775 3.750 -10.328 1.00 92.75 99 ARG A N 1
ATOM 749 C CA . ARG A 1 99 ? 5.150 3.593 -10.814 1.00 92.75 99 ARG A CA 1
ATOM 750 C C . ARG A 1 99 ? 5.623 2.150 -10.653 1.00 92.75 99 ARG A C 1
ATOM 752 O O . ARG A 1 99 ? 6.185 1.617 -11.603 1.00 92.75 99 ARG A O 1
ATOM 759 N N . ALA A 1 100 ? 5.302 1.503 -9.535 1.00 93.81 100 ALA A N 1
ATOM 760 C CA . ALA A 1 100 ? 5.646 0.108 -9.278 1.00 93.81 100 ALA A CA 1
ATOM 761 C C . ALA A 1 100 ? 5.114 -0.843 -10.357 1.00 93.81 100 ALA A C 1
ATOM 763 O O . ALA A 1 100 ? 5.827 -1.745 -10.775 1.00 93.81 100 ALA A O 1
ATOM 764 N N . LEU A 1 101 ? 3.914 -0.599 -10.895 1.00 91.62 101 LEU A N 1
ATOM 765 C CA . LEU A 1 101 ? 3.385 -1.388 -12.018 1.00 91.62 101 LEU A CA 1
ATOM 766 C C . LEU A 1 101 ? 4.274 -1.315 -13.270 1.00 91.62 101 LEU A C 1
ATOM 768 O O . LEU A 1 101 ? 4.424 -2.302 -13.988 1.00 91.62 101 LEU A O 1
ATOM 77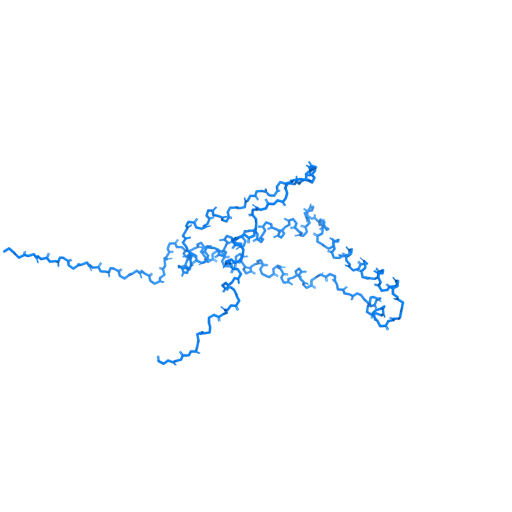2 N N . ARG A 1 102 ? 4.876 -0.152 -13.543 1.00 90.88 102 ARG A N 1
ATOM 773 C CA . ARG A 1 102 ? 5.826 0.005 -14.657 1.00 90.88 102 ARG A CA 1
ATOM 774 C C . ARG A 1 102 ? 7.179 -0.607 -14.348 1.00 90.88 102 ARG A C 1
ATOM 776 O O . ARG A 1 102 ? 7.810 -1.165 -15.244 1.00 90.88 102 ARG A O 1
ATOM 783 N N . ASP A 1 103 ? 7.628 -0.462 -13.109 1.00 93.38 103 ASP A N 1
ATOM 784 C CA . ASP A 1 103 ? 8.889 -1.029 -12.653 1.00 93.38 103 ASP A CA 1
ATOM 785 C C . ASP A 1 103 ? 8.826 -2.564 -12.736 1.00 93.38 103 ASP A C 1
ATOM 787 O O . ASP A 1 103 ? 9.706 -3.170 -13.343 1.00 93.38 103 ASP A O 1
ATOM 791 N N . GLU A 1 104 ? 7.723 -3.179 -12.299 1.00 92.75 104 GLU A N 1
ATOM 792 C CA . GLU A 1 104 ? 7.456 -4.613 -12.472 1.00 92.75 104 GLU A CA 1
ATOM 793 C C . GLU A 1 104 ? 7.446 -5.005 -13.957 1.00 92.75 104 GLU A C 1
ATOM 795 O O . GLU A 1 104 ? 8.137 -5.940 -14.353 1.00 92.75 104 GLU A O 1
ATOM 800 N N . ALA A 1 105 ? 6.732 -4.270 -14.817 1.00 90.62 105 ALA A N 1
ATOM 801 C CA . ALA A 1 105 ? 6.735 -4.545 -16.257 1.00 90.62 105 ALA A CA 1
ATOM 802 C C . ALA A 1 105 ? 8.150 -4.473 -16.865 1.00 90.62 105 ALA A C 1
ATOM 804 O O . ALA A 1 105 ? 8.494 -5.289 -17.719 1.00 90.62 105 ALA A O 1
ATOM 805 N N . SER A 1 106 ? 8.986 -3.542 -16.398 1.00 88.81 106 SER A N 1
ATOM 806 C CA . SER A 1 106 ? 10.378 -3.398 -16.845 1.00 88.81 106 SER A CA 1
ATOM 807 C C . SER A 1 106 ? 11.231 -4.607 -16.452 1.00 88.81 106 SER A C 1
ATOM 809 O O . SER A 1 106 ? 12.022 -5.089 -17.264 1.00 88.81 106 SER A O 1
ATOM 811 N N . VAL A 1 107 ? 11.037 -5.137 -15.240 1.00 91.31 107 VAL A N 1
ATOM 812 C CA . VAL A 1 107 ? 11.692 -6.373 -14.782 1.00 91.31 107 VAL A CA 1
ATOM 813 C C . VAL A 1 107 ? 11.220 -7.569 -15.607 1.00 91.31 107 VAL A C 1
ATOM 815 O O . VAL A 1 107 ? 12.043 -8.316 -16.128 1.00 91.31 107 VAL A O 1
ATOM 818 N N . ARG A 1 108 ? 9.910 -7.704 -15.837 1.00 88.50 108 ARG A N 1
ATOM 819 C CA . ARG A 1 108 ? 9.347 -8.805 -16.636 1.00 88.50 108 ARG A CA 1
ATOM 820 C C . ARG A 1 108 ? 9.812 -8.798 -18.088 1.00 88.50 108 ARG A C 1
ATOM 822 O O . ARG A 1 108 ? 10.025 -9.861 -18.662 1.00 88.50 108 ARG A O 1
ATOM 829 N N . ILE A 1 109 ? 10.004 -7.623 -18.685 1.00 87.12 109 ILE A N 1
ATOM 830 C CA . ILE A 1 109 ? 10.583 -7.500 -20.030 1.00 87.12 109 ILE A CA 1
ATOM 831 C C . ILE A 1 109 ? 12.040 -7.963 -20.040 1.00 87.12 109 ILE A C 1
ATOM 833 O O . ILE A 1 109 ? 12.442 -8.694 -20.945 1.00 87.12 109 ILE A O 1
ATOM 837 N N . HIS A 1 110 ? 12.824 -7.588 -19.026 1.00 88.50 110 HIS A N 1
ATOM 838 C CA . HIS A 1 110 ? 14.198 -8.071 -18.885 1.00 88.50 110 HIS A CA 1
ATOM 839 C C . HIS A 1 110 ? 14.260 -9.598 -18.733 1.00 88.50 110 HIS A C 1
ATOM 841 O O . HIS A 1 110 ? 15.092 -10.251 -19.363 1.00 88.50 110 HIS A O 1
ATOM 847 N N . GLU A 1 111 ? 13.330 -10.173 -17.970 1.00 88.06 111 GLU A N 1
ATOM 848 C CA . GLU A 1 111 ? 13.162 -11.621 -17.793 1.00 88.06 111 GLU A CA 1
ATOM 849 C C . GLU A 1 111 ? 12.565 -12.331 -19.022 1.00 88.06 111 GLU A C 1
ATOM 851 O O . GLU A 1 111 ? 12.448 -13.556 -19.019 1.00 88.06 111 GLU A O 1
ATOM 856 N N . ARG A 1 112 ? 12.209 -11.587 -20.085 1.00 83.62 112 ARG A N 1
ATOM 857 C CA . ARG A 1 112 ? 11.513 -12.078 -21.295 1.00 83.62 112 ARG A CA 1
ATOM 858 C C . ARG A 1 112 ? 10.151 -12.717 -21.013 1.00 83.62 112 ARG A C 1
ATOM 860 O O . ARG A 1 112 ? 9.623 -13.474 -21.821 1.00 83.62 112 ARG A O 1
ATOM 867 N N . ASP A 1 113 ? 9.581 -12.382 -19.867 1.00 85.12 113 ASP A N 1
ATOM 868 C CA . ASP A 1 113 ? 8.273 -12.821 -19.397 1.00 85.12 113 ASP A CA 1
ATOM 869 C C . ASP A 1 113 ? 7.142 -11.937 -19.965 1.00 85.12 113 ASP A C 1
ATOM 871 O O . ASP A 1 113 ? 5.966 -12.299 -19.892 1.00 85.12 113 ASP A O 1
ATOM 875 N N . LEU A 1 114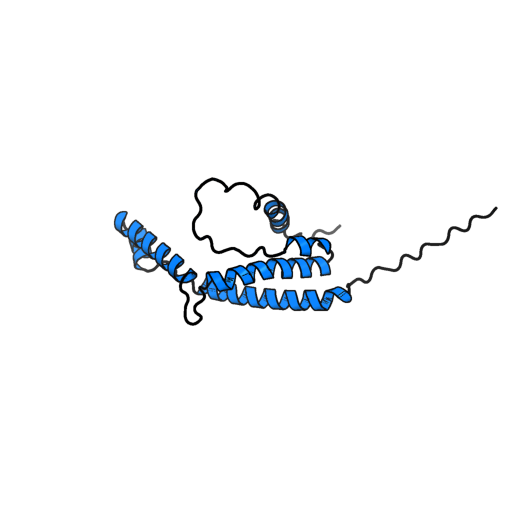 ? 7.497 -10.769 -20.515 1.00 83.69 114 LEU A N 1
ATOM 876 C CA . LEU A 1 114 ? 6.587 -9.788 -21.099 1.00 83.69 114 LEU A CA 1
ATOM 877 C C . LEU A 1 114 ? 7.224 -9.116 -22.327 1.00 83.69 114 LEU A C 1
ATOM 879 O O . LEU A 1 114 ? 8.419 -8.833 -22.340 1.00 83.69 114 LEU A O 1
ATOM 883 N N . GLU A 1 115 ? 6.426 -8.825 -23.355 1.00 81.94 115 GLU A N 1
ATOM 884 C CA . GLU A 1 115 ? 6.894 -8.086 -24.535 1.00 81.94 115 GLU A CA 1
ATOM 885 C C . GLU A 1 115 ? 7.033 -6.583 -24.244 1.00 81.94 115 GLU A C 1
ATOM 887 O O . GLU A 1 115 ? 6.270 -5.997 -23.471 1.00 81.94 115 GLU A O 1
ATOM 892 N N . SER A 1 116 ? 7.970 -5.914 -24.919 1.00 76.19 116 SER A N 1
ATOM 893 C CA . SER A 1 116 ? 8.256 -4.487 -24.702 1.00 76.19 116 SER A CA 1
ATOM 894 C C . SER A 1 116 ? 7.066 -3.560 -24.994 1.00 76.19 116 SER A C 1
ATOM 896 O O . SER A 1 116 ? 6.941 -2.500 -24.375 1.00 76.19 116 SER A O 1
ATOM 898 N N . GLY A 1 117 ? 6.142 -3.977 -25.869 1.00 77.56 117 GLY A N 1
ATOM 899 C CA . GLY A 1 117 ? 4.921 -3.235 -26.198 1.00 77.56 117 GLY A CA 1
ATOM 900 C C . GLY A 1 117 ? 4.004 -2.977 -24.997 1.00 77.56 117 GLY A C 1
ATOM 901 O O . GLY A 1 117 ? 3.278 -1.979 -24.982 1.00 77.56 117 GLY A O 1
ATOM 902 N N . TYR A 1 118 ? 4.079 -3.797 -23.944 1.00 74.00 118 TYR A N 1
ATOM 903 C CA . TYR A 1 118 ? 3.216 -3.672 -22.766 1.00 74.00 118 TYR A CA 1
ATOM 904 C C . TYR A 1 118 ? 3.533 -2.462 -21.878 1.00 74.00 118 TYR A C 1
ATOM 906 O O . TYR A 1 118 ? 2.642 -1.983 -21.176 1.00 74.00 118 TYR A O 1
ATOM 914 N N . LEU A 1 119 ? 4.739 -1.883 -21.952 1.00 75.94 119 LEU A N 1
ATOM 915 C CA . LEU A 1 119 ? 5.051 -0.649 -21.210 1.00 75.94 119 LEU A CA 1
ATOM 916 C C . LEU A 1 119 ? 4.149 0.521 -21.619 1.00 75.94 119 LEU A C 1
ATOM 918 O O . LEU A 1 119 ? 3.846 1.393 -20.802 1.00 75.94 119 LEU A O 1
ATOM 922 N N . SER A 1 120 ? 3.679 0.525 -22.870 1.00 74.88 120 SER A N 1
ATOM 923 C CA . SER A 1 120 ? 2.758 1.545 -23.377 1.00 74.88 120 SER A CA 1
ATOM 924 C C . SER A 1 120 ? 1.376 1.478 -22.710 1.00 74.88 120 SER A C 1
ATOM 926 O O . SER A 1 120 ? 0.760 2.522 -22.475 1.00 74.88 120 SER A O 1
ATOM 928 N N . ALA A 1 121 ? 0.928 0.276 -22.327 1.00 70.06 121 ALA A N 1
ATOM 929 C CA . ALA A 1 121 ? -0.340 0.042 -21.638 1.00 70.06 121 ALA A CA 1
ATOM 930 C C . ALA A 1 121 ? -0.289 0.455 -20.155 1.00 70.06 121 ALA A C 1
ATOM 932 O O . ALA A 1 121 ? -1.311 0.822 -19.581 1.00 70.06 121 ALA A O 1
ATOM 933 N N . CYS A 1 122 ? 0.902 0.482 -19.548 1.00 64.06 122 CYS A N 1
ATOM 934 C CA . CYS A 1 122 ? 1.119 0.931 -18.169 1.00 64.06 122 CYS A CA 1
ATOM 935 C C . CYS A 1 122 ? 1.240 2.463 -18.031 1.00 64.06 122 CYS A C 1
ATOM 937 O O . CYS A 1 122 ? 1.743 2.967 -17.023 1.00 64.06 122 CYS A O 1
ATOM 939 N N . ARG A 1 123 ? 0.816 3.251 -19.030 1.00 59.84 123 ARG A N 1
ATOM 940 C CA . ARG A 1 123 ? 0.778 4.716 -18.911 1.00 59.84 123 ARG A CA 1
ATOM 941 C C . ARG A 1 123 ? -0.230 5.135 -17.835 1.00 59.84 123 ARG A C 1
ATOM 943 O O . ARG A 1 123 ? -1.433 4.944 -17.991 1.00 59.84 123 ARG A O 1
ATOM 950 N N . THR A 1 124 ? 0.257 5.769 -16.766 1.00 56.06 124 THR A N 1
ATOM 951 C CA . THR A 1 124 ? -0.581 6.488 -15.803 1.00 56.06 124 THR A CA 1
ATOM 952 C C . THR A 1 124 ? -1.388 7.544 -16.529 1.00 56.06 124 THR A C 1
ATOM 954 O O . THR A 1 124 ? -0.853 8.546 -17.002 1.00 56.06 124 THR A O 1
ATOM 957 N N . ARG A 1 125 ? -2.699 7.325 -16.600 1.00 53.69 125 ARG A N 1
ATOM 958 C CA . ARG A 1 125 ? -3.639 8.410 -16.848 1.00 53.69 125 ARG A CA 1
ATOM 959 C C . ARG A 1 125 ? -3.634 9.293 -15.597 1.00 53.69 125 ARG A C 1
ATOM 961 O O . ARG A 1 125 ? -3.700 8.738 -14.498 1.00 53.69 125 ARG A O 1
ATOM 968 N N . PRO A 1 126 ? -3.542 10.627 -15.722 1.00 44.66 126 PRO A N 1
ATOM 969 C CA . PRO A 1 126 ? -3.678 11.493 -14.563 1.00 44.66 126 PRO A CA 1
ATOM 970 C C . PRO A 1 126 ? -5.053 11.242 -13.938 1.00 44.66 126 PRO A C 1
ATOM 972 O O . PRO A 1 126 ? -6.075 11.322 -14.627 1.00 44.66 126 PRO A O 1
ATOM 975 N N . ILE A 1 127 ? -5.080 10.911 -12.646 1.00 45.81 127 ILE A N 1
ATOM 976 C CA . ILE A 1 127 ? -6.317 10.911 -11.866 1.00 45.81 127 ILE A CA 1
ATOM 977 C C . ILE A 1 127 ? -6.708 12.384 -11.756 1.00 45.81 127 ILE A C 1
ATOM 979 O O . ILE A 1 127 ? -6.191 13.112 -10.915 1.00 45.81 127 ILE A O 1
ATOM 983 N N . LYS A 1 128 ? -7.551 12.872 -12.671 1.00 39.69 128 LYS A N 1
ATOM 984 C CA . LYS A 1 128 ? -8.107 14.219 -12.536 1.00 39.69 128 LYS A CA 1
ATOM 985 C C . LYS A 1 128 ? -8.932 14.245 -11.248 1.00 39.69 128 LYS A C 1
ATOM 987 O O . LYS A 1 128 ? -9.865 13.453 -11.112 1.00 39.69 128 LYS A O 1
ATOM 992 N N . ALA A 1 129 ? -8.574 15.142 -10.328 1.00 39.84 129 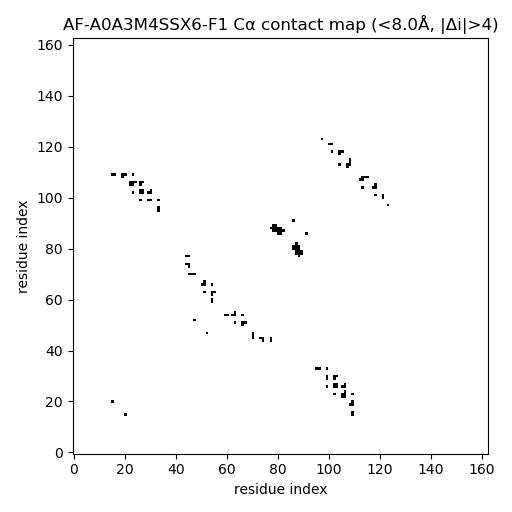ALA A N 1
ATOM 993 C CA . ALA A 1 129 ? -9.343 15.433 -9.125 1.00 39.84 129 ALA A CA 1
ATOM 994 C C . ALA A 1 129 ? -10.805 15.686 -9.521 1.00 39.84 129 ALA A C 1
ATOM 996 O O . ALA A 1 129 ? -11.116 16.580 -10.312 1.00 39.84 129 ALA A O 1
ATOM 997 N N . ARG A 1 130 ? -11.700 14.827 -9.035 1.00 37.53 130 ARG A N 1
ATOM 998 C CA . ARG A 1 130 ? -13.106 14.779 -9.435 1.00 37.53 130 ARG A CA 1
ATOM 999 C C . ARG A 1 130 ? -13.860 15.905 -8.720 1.00 37.53 130 ARG A C 1
ATOM 1001 O O . ARG A 1 130 ? -14.516 15.661 -7.716 1.00 37.53 130 ARG A O 1
ATOM 1008 N N . ARG A 1 131 ? -13.782 17.146 -9.216 1.00 39.81 131 ARG A N 1
ATOM 1009 C CA . ARG A 1 131 ? -14.790 18.164 -8.875 1.00 39.81 131 ARG A CA 1
ATOM 1010 C C . ARG A 1 131 ? -16.032 17.899 -9.722 1.00 39.81 131 ARG A C 1
ATOM 1012 O O . ARG A 1 131 ? -15.960 17.966 -10.943 1.00 39.81 131 ARG A O 1
ATOM 1019 N N . SER A 1 132 ? -17.111 17.533 -9.025 1.00 46.03 132 SER A N 1
ATOM 1020 C CA . SER A 1 132 ? -18.518 17.504 -9.457 1.00 46.03 132 SER A CA 1
ATOM 1021 C C . SER A 1 132 ? -18.800 16.897 -10.834 1.00 46.03 132 SER A C 1
ATOM 1023 O O . SER A 1 132 ? -18.611 17.574 -11.834 1.00 46.03 132 SER A O 1
ATOM 1025 N N . LEU A 1 133 ? -19.354 15.678 -10.888 1.00 35.06 133 LEU A N 1
ATOM 1026 C CA . LEU A 1 133 ? -20.310 15.285 -11.935 1.00 35.06 133 LEU A CA 1
ATOM 1027 C C . LEU A 1 133 ? -21.094 14.023 -11.530 1.00 35.06 133 LEU A C 1
ATOM 1029 O O . LEU A 1 133 ? -20.550 13.047 -11.000 1.00 35.06 133 LEU A O 1
ATOM 1033 N N . THR A 1 134 ? -22.388 14.149 -11.796 1.00 29.11 134 THR A N 1
ATOM 1034 C CA . THR A 1 134 ? -23.576 13.329 -11.537 1.00 29.11 134 THR A CA 1
ATOM 1035 C C . THR A 1 134 ? -23.465 11.826 -11.854 1.00 29.11 134 THR A C 1
ATOM 1037 O O . THR A 1 134 ? -22.579 11.389 -12.598 1.00 29.11 134 THR A O 1
ATOM 1040 N N . PRO A 1 135 ? -24.367 10.994 -11.288 1.00 34.50 135 PRO A N 1
ATOM 1041 C CA . PRO A 1 135 ? -24.259 9.543 -11.341 1.00 34.50 135 PRO A CA 1
ATOM 1042 C C . PRO A 1 135 ? -24.866 9.021 -12.644 1.00 34.50 135 PRO A C 1
ATOM 1044 O O . PRO A 1 135 ? -26.052 8.714 -12.693 1.00 34.50 135 PRO A O 1
ATOM 1047 N N . ARG A 1 136 ? -24.085 8.923 -13.729 1.00 30.77 136 ARG A N 1
ATOM 1048 C CA . ARG A 1 136 ? -24.536 8.099 -14.872 1.00 30.77 136 ARG A CA 1
ATOM 1049 C C . ARG A 1 136 ? -23.498 7.472 -15.794 1.00 30.77 136 ARG A C 1
ATOM 1051 O O . ARG A 1 136 ? 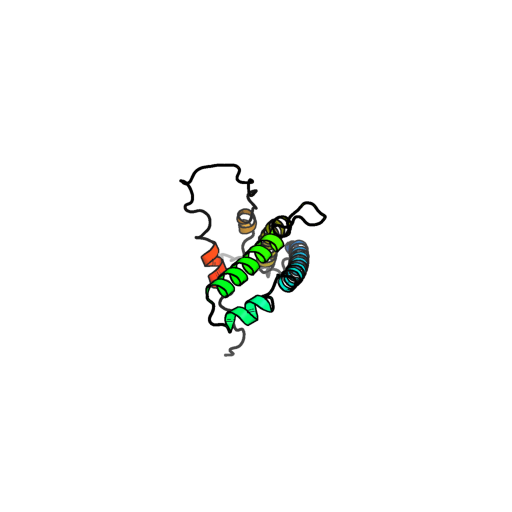-23.894 6.767 -16.710 1.00 30.77 136 ARG A O 1
ATOM 1058 N N . CYS A 1 137 ? -22.201 7.607 -15.531 1.00 26.12 137 CYS A N 1
ATOM 1059 C CA . CYS A 1 137 ? -21.182 6.916 -16.331 1.00 26.12 137 CYS A CA 1
ATOM 1060 C C . CYS A 1 137 ? -20.096 6.307 -15.434 1.00 26.12 137 CYS A C 1
ATOM 1062 O O . CYS A 1 137 ? -18.977 6.808 -15.362 1.00 26.12 137 CYS A O 1
ATOM 1064 N N . MET A 1 138 ? -20.430 5.225 -14.729 1.00 29.17 138 MET A N 1
ATOM 1065 C CA . MET A 1 138 ? -19.448 4.305 -14.145 1.00 29.17 138 MET A CA 1
ATOM 1066 C C . MET A 1 138 ? -19.729 2.893 -14.653 1.00 29.17 138 MET A C 1
ATOM 1068 O O . MET A 1 138 ? -20.255 2.070 -13.922 1.00 29.17 138 MET A O 1
ATOM 1072 N N . CYS A 1 139 ? -19.370 2.606 -15.904 1.00 31.02 139 CYS A N 1
ATOM 1073 C CA . CYS A 1 139 ? -19.219 1.228 -16.365 1.00 31.02 139 CYS A CA 1
ATOM 1074 C C . CYS A 1 139 ? -18.018 1.113 -17.315 1.00 31.02 139 CYS A C 1
ATOM 1076 O O . CYS A 1 139 ? -17.932 1.810 -18.320 1.00 31.02 139 CYS A O 1
ATOM 1078 N N . ASN A 1 140 ? -17.138 0.167 -16.979 1.00 33.94 140 ASN A N 1
ATOM 1079 C CA . ASN A 1 140 ? -16.278 -0.605 -17.881 1.00 33.94 140 ASN A CA 1
ATOM 1080 C C . ASN A 1 140 ? -15.050 0.053 -18.521 1.00 33.94 140 ASN A C 1
ATOM 1082 O O . ASN A 1 140 ? -14.962 0.180 -19.737 1.00 33.94 140 ASN A O 1
ATOM 1086 N N . CYS A 1 141 ? -14.007 0.297 -17.721 1.00 30.73 141 CYS A N 1
ATOM 1087 C CA . CYS A 1 141 ? -12.638 0.319 -18.264 1.00 30.73 141 CYS A CA 1
ATOM 1088 C C . CYS A 1 141 ? -11.555 -0.327 -17.375 1.00 30.73 141 CYS A C 1
ATOM 1090 O O . CYS A 1 141 ? -10.387 -0.299 -17.749 1.00 30.73 141 CYS A O 1
ATOM 1092 N N . THR A 1 142 ? -11.893 -0.940 -16.233 1.00 41.41 142 THR A N 1
ATOM 1093 C CA . THR A 1 142 ? -10.875 -1.341 -15.233 1.00 41.41 142 THR A CA 1
ATOM 1094 C C . THR A 1 142 ? -10.891 -2.799 -14.765 1.00 41.41 142 THR A C 1
ATOM 1096 O O . THR A 1 142 ? -10.112 -3.126 -13.876 1.00 41.41 142 THR A O 1
ATOM 1099 N N . MET A 1 143 ? -11.699 -3.702 -15.341 1.00 31.64 143 MET A N 1
ATOM 1100 C CA . MET A 1 143 ? -11.797 -5.079 -14.807 1.00 31.64 143 MET A CA 1
ATOM 1101 C C . MET A 1 143 ? -11.356 -6.232 -15.714 1.00 31.64 143 MET A C 1
ATOM 1103 O O . MET A 1 143 ? -11.096 -7.312 -15.193 1.00 31.64 143 MET A O 1
ATOM 1107 N N . THR A 1 144 ? -11.183 -6.060 -17.024 1.00 35.62 144 THR A N 1
ATOM 1108 C CA . THR A 1 144 ? -10.856 -7.215 -17.886 1.00 35.62 144 THR A CA 1
ATOM 1109 C C . THR A 1 144 ? -9.373 -7.591 -17.905 1.00 35.62 144 THR A C 1
ATOM 1111 O O . THR A 1 144 ? -9.058 -8.771 -18.028 1.00 35.62 144 THR A O 1
ATOM 1114 N N . ASN A 1 145 ? -8.445 -6.648 -17.706 1.00 40.53 145 ASN A N 1
ATOM 1115 C CA . ASN A 1 145 ? -7.008 -6.970 -17.719 1.00 40.53 145 ASN A CA 1
ATOM 1116 C C . ASN A 1 145 ? -6.438 -7.374 -16.351 1.00 40.53 145 ASN A C 1
ATOM 1118 O O . ASN A 1 145 ? -5.454 -8.106 -16.296 1.00 40.53 145 ASN A O 1
ATOM 1122 N N . THR A 1 146 ? -7.070 -6.983 -15.245 1.00 39.97 146 THR A N 1
ATOM 1123 C CA . THR A 1 146 ? -6.599 -7.309 -13.887 1.00 39.97 146 THR A CA 1
ATOM 1124 C C . THR A 1 146 ? -6.747 -8.801 -13.563 1.00 39.97 146 THR A C 1
ATOM 1126 O O . THR A 1 146 ? -5.913 -9.367 -12.857 1.00 39.97 146 THR A O 1
ATOM 1129 N N . LEU A 1 147 ? -7.751 -9.473 -14.140 1.00 35.72 147 LEU A N 1
ATOM 1130 C CA . LEU A 1 147 ? -8.000 -10.905 -13.928 1.00 35.72 147 LEU A CA 1
ATOM 1131 C C . LEU A 1 147 ? -6.936 -11.800 -14.582 1.00 35.72 147 LEU A C 1
ATOM 1133 O O . LEU A 1 147 ? -6.542 -12.811 -14.001 1.00 35.72 147 LEU A O 1
ATOM 1137 N N . LYS A 1 148 ? -6.395 -11.406 -15.744 1.00 37.47 148 LYS A N 1
ATOM 1138 C CA . LYS A 1 148 ? -5.305 -12.152 -16.398 1.00 37.47 148 LYS A CA 1
ATOM 1139 C C . LYS A 1 148 ? -3.982 -12.007 -15.637 1.00 37.47 148 LYS A C 1
ATOM 1141 O O . LYS A 1 148 ? -3.203 -12.953 -15.575 1.00 37.47 148 LYS A O 1
ATOM 1146 N N . TRP A 1 149 ? -3.769 -10.850 -15.006 1.00 39.38 149 TRP A N 1
ATOM 1147 C CA . TRP A 1 149 ? -2.638 -10.616 -14.110 1.00 39.38 149 TRP A CA 1
ATOM 1148 C C . TRP A 1 149 ? -2.761 -11.436 -12.817 1.00 39.38 149 TRP A C 1
ATOM 1150 O O . TRP A 1 149 ? -1.833 -12.167 -12.490 1.00 39.38 149 TRP A O 1
ATOM 1160 N N . GLN A 1 150 ? -3.906 -11.415 -12.121 1.00 38.53 150 GLN A N 1
ATOM 1161 C CA . GLN A 1 150 ? -4.092 -12.157 -10.859 1.00 38.53 150 GLN A CA 1
ATOM 1162 C C . GLN A 1 150 ? -4.024 -13.687 -11.011 1.00 38.53 150 GLN A C 1
ATOM 1164 O O . GLN A 1 150 ? -3.506 -14.361 -10.120 1.00 38.53 150 GLN A O 1
ATOM 1169 N N . ALA A 1 151 ? -4.480 -14.248 -12.137 1.00 36.44 151 ALA A N 1
ATOM 1170 C CA . ALA A 1 151 ? -4.448 -15.695 -12.363 1.00 36.44 151 ALA A CA 1
ATOM 1171 C C . ALA A 1 151 ? -3.019 -16.280 -12.414 1.00 36.44 151 ALA A C 1
ATOM 1173 O O . ALA A 1 151 ? -2.820 -17.425 -12.014 1.00 36.44 151 ALA A O 1
ATOM 1174 N N . ARG A 1 152 ? -2.006 -15.498 -12.832 1.00 38.47 152 ARG A N 1
ATOM 1175 C CA . ARG A 1 152 ? -0.592 -15.936 -12.848 1.00 38.47 152 ARG A CA 1
ATOM 1176 C C . ARG A 1 152 ? 0.091 -15.818 -11.476 1.00 38.47 152 ARG A C 1
ATOM 1178 O O . ARG A 1 152 ? 1.086 -16.496 -11.249 1.00 38.47 152 ARG A O 1
ATOM 1185 N N . TRP A 1 153 ? -0.448 -15.011 -10.557 1.00 41.47 153 TRP A N 1
ATOM 1186 C CA . TRP A 1 153 ? 0.088 -14.831 -9.197 1.00 41.47 153 TRP A CA 1
ATOM 1187 C C . TRP A 1 153 ? -0.387 -15.893 -8.192 1.00 41.47 153 TRP A C 1
ATOM 1189 O O . TRP A 1 153 ? 0.219 -16.030 -7.134 1.00 41.47 153 TRP A O 1
ATOM 1199 N N . ARG A 1 154 ? -1.441 -16.668 -8.497 1.00 37.72 154 ARG A N 1
ATOM 1200 C CA . ARG A 1 154 ? -1.996 -17.679 -7.569 1.00 37.72 154 ARG A CA 1
ATOM 1201 C C . ARG A 1 154 ? -1.285 -19.037 -7.574 1.00 37.72 154 ARG A C 1
ATOM 1203 O O . ARG A 1 154 ? -1.628 -19.883 -6.758 1.00 37.72 154 ARG A O 1
ATOM 1210 N N . TYR A 1 155 ? -0.303 -19.236 -8.448 1.00 31.16 155 TYR A N 1
ATOM 1211 C CA . TYR A 1 155 ? 0.528 -20.437 -8.468 1.00 31.16 155 TYR A CA 1
ATOM 1212 C C . TYR A 1 155 ? 2.005 -20.040 -8.537 1.00 31.16 155 TYR A C 1
ATOM 1214 O O . TYR A 1 155 ? 2.488 -19.701 -9.622 1.00 31.16 155 TYR A O 1
ATOM 1222 N N . PRO A 1 156 ? 2.764 -20.102 -7.428 1.00 38.47 156 PRO A N 1
ATOM 1223 C CA . PRO A 1 156 ? 4.205 -20.227 -7.559 1.00 38.47 156 PRO A CA 1
ATOM 1224 C C . PRO A 1 156 ? 4.458 -21.524 -8.336 1.00 38.47 156 PRO A C 1
ATOM 1226 O O . PRO A 1 156 ? 4.004 -22.597 -7.936 1.00 38.47 156 PRO A O 1
ATOM 1229 N N . ARG A 1 157 ? 5.118 -21.431 -9.499 1.00 40.53 157 ARG A N 1
ATOM 1230 C CA . ARG A 1 157 ? 5.580 -22.615 -10.231 1.00 40.53 157 ARG A CA 1
ATOM 1231 C C . ARG A 1 157 ? 6.509 -23.382 -9.296 1.00 40.53 157 ARG A C 1
ATOM 1233 O O . ARG A 1 157 ? 7.641 -22.960 -9.077 1.00 40.53 157 ARG A O 1
ATOM 1240 N N . ASN A 1 158 ? 6.001 -24.483 -8.754 1.00 32.31 158 ASN A N 1
ATOM 1241 C CA . ASN A 1 158 ? 6.755 -25.458 -7.989 1.00 32.31 158 ASN A CA 1
ATOM 1242 C C . ASN A 1 158 ? 7.802 -26.064 -8.939 1.00 32.31 158 ASN A C 1
ATOM 1244 O O . ASN A 1 158 ? 7.504 -26.966 -9.720 1.00 32.31 158 ASN A O 1
ATOM 1248 N N . ARG A 1 159 ? 9.008 -25.487 -8.969 1.00 42.66 159 ARG A N 1
ATOM 1249 C CA . ARG A 1 159 ? 10.184 -26.144 -9.544 1.00 42.66 159 ARG A CA 1
ATOM 1250 C C . ARG A 1 159 ? 10.675 -27.126 -8.495 1.00 42.66 159 ARG A C 1
ATOM 1252 O O . ARG A 1 159 ? 11.563 -26.779 -7.740 1.00 42.66 159 ARG A O 1
ATOM 1259 N N . ASP A 1 160 ? 10.040 -28.288 -8.443 1.00 39.59 160 ASP A N 1
ATOM 1260 C CA . ASP A 1 160 ? 10.620 -29.527 -7.926 1.00 39.59 160 ASP A CA 1
ATOM 1261 C C . ASP A 1 160 ? 9.661 -30.682 -8.234 1.00 39.59 160 ASP A C 1
ATOM 1263 O O . ASP A 1 160 ? 8.751 -31.000 -7.476 1.00 39.59 160 ASP A O 1
ATOM 1267 N N . ALA A 1 161 ? 9.863 -31.303 -9.393 1.00 31.56 161 ALA A N 1
ATOM 1268 C CA . ALA A 1 161 ? 9.499 -32.692 -9.640 1.00 31.56 161 ALA A CA 1
ATOM 1269 C C . ALA A 1 161 ? 10.393 -33.199 -10.774 1.00 31.56 161 ALA A C 1
ATOM 1271 O O . ALA A 1 161 ? 10.282 -32.771 -11.922 1.00 31.56 161 ALA A O 1
ATOM 1272 N N . ARG A 1 162 ? 11.343 -34.055 -10.397 1.00 34.91 162 ARG A N 1
ATOM 1273 C CA . ARG A 1 162 ? 12.188 -34.840 -11.298 1.00 34.91 162 ARG A CA 1
ATOM 1274 C C . ARG A 1 162 ? 11.315 -35.794 -12.112 1.00 34.91 162 ARG A C 1
ATOM 1276 O O . ARG A 1 162 ? 10.428 -36.409 -11.527 1.00 34.91 162 ARG A O 1
ATOM 1283 N N . CYS A 1 163 ? 11.663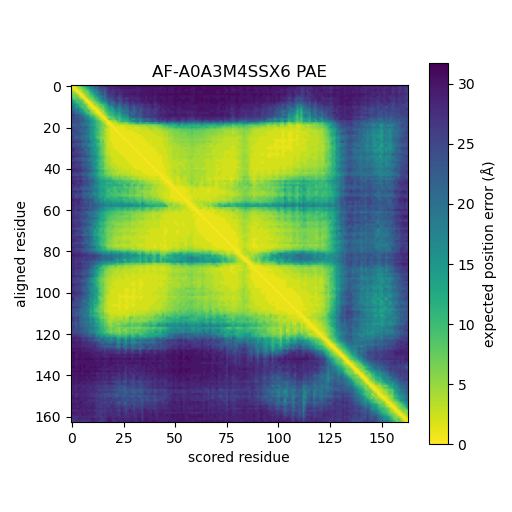 -35.961 -13.382 1.00 36.06 163 CYS A N 1
ATOM 1284 C CA . CYS A 1 163 ? 11.944 -37.237 -14.043 1.00 36.06 163 CYS A CA 1
ATOM 1285 C C . CYS A 1 163 ? 12.876 -36.938 -15.218 1.00 36.06 163 CYS A C 1
ATOM 1287 O O . CYS A 1 163 ? 12.568 -35.984 -15.967 1.00 36.06 163 CYS A O 1
#

Organism: NCBI:txid251720

pLDDT: mean 72.82, std 24.35, range [26.12, 97.75]

Foldseek 3Di:
DDDDDPDDPPPPDPPFPPVLVVLLVVLVVLLVVLVVVVVVLVVPQDDQDPQLVVVVVDPDPVSNVVSVVVSVVSRVCQQQVCPPVNRGVVRVNVVSVLSNVLSVQSNCVRVVVDPPVCSVVSDDDPPPDDDDDDPDDDDDDPPPPVVVVVVVVVDDPPPDDDD